Protein AF-A0A8S1K6M4-F1 (afdb_monomer_lite)

Organism: NCBI:txid65129

Sequence (170 aa):
MYQQQNQTQKLLKYLPDINDVVEGIQDFHLAIFLIQGTYFEISKRLTQIQFIFNRIPPNHNIKYKRIGQAYLLLLFLQFTKYLYNFIQKINNENIKDQVNKERNITTNESNDKFTQCLICYDNSTNVTCTPCGHLFCWDCIMQQINLKQQCPICRSDCQAQQLIQLYNYN

InterPro domains:
  IPR001841 Zinc finger, RING-type [PS50089] (117-155)
  IPR001841 Zinc finger, RING-type [SM00184] (117-154)
  IPR006845 Pex, N-terminal [PF04757] (8-88)
  IPR017907 Zinc finger, RING-type, conserved site [PS00518] (132-141)
  IPR025654 Peroxisome biogenesis factor 2/10 [PTHR23350] (6-170)

Radius of gyration: 36.75 Å; chains: 1; bounding box: 71×30×101 Å

Secondary structure (DSSP, 8-state):
-HHHHHHHHHHHTTSPPHHHHHHHHHHHHHHHHHHH---S-HHHHHH------SS--S-----THHHHHHHHHHHHHHHHHHHHHHHHHHHHHHHHHHHHHHHHHHHHHHHHHTTB-TTTSSB-SSEEE-TTS-EEEHHHHHHHHHH-SB-TTT--B--GGG-EEPSS--

Foldseek 3Di:
DVVVVVVVVVVVVLDDDPVVVVVLVVLVVVLVCQQPVPDDDPVCVVPVDDDPDPDDPPDPPPPSNVVSVVSVVVSVVVVVVVVVVSVVVVVVVVVVVVVVVVVVVCVVVPVQVVQQAPQVRHGADQWKAWPVGDIHHLVRVVVVCVVPQADPPPRHGTHNVRIDGDDPPD

pLDDT: mean 74.93, std 15.6, range [41.28, 95.19]

Structure (mmCIF, N/CA/C/O backbone):
data_AF-A0A8S1K6M4-F1
#
_entry.id   AF-A0A8S1K6M4-F1
#
loop_
_atom_site.group_PDB
_atom_site.id
_atom_site.type_symbol
_atom_site.label_atom_id
_atom_site.label_alt_id
_atom_site.label_comp_id
_atom_site.label_asym_id
_atom_site.label_entity_id
_atom_site.label_seq_id
_atom_site.pdbx_PDB_ins_code
_atom_site.Cartn_x
_atom_site.Cartn_y
_atom_site.Cartn_z
_atom_site.occupancy
_atom_site.B_iso_or_equiv
_atom_site.auth_seq_id
_atom_site.auth_comp_id
_atom_site.auth_asym_id
_atom_site.auth_atom_id
_atom_site.pdbx_PDB_model_num
ATOM 1 N N . MET A 1 1 ? -21.077 -19.751 -17.640 1.00 44.88 1 MET A N 1
ATOM 2 C CA . MET A 1 1 ? -20.775 -18.839 -18.771 1.00 44.88 1 MET A CA 1
ATOM 3 C C . MET A 1 1 ? -20.390 -17.420 -18.322 1.00 44.88 1 MET A C 1
ATOM 5 O O . MET A 1 1 ? -19.458 -16.880 -18.895 1.00 44.88 1 MET A O 1
ATOM 9 N N . TYR A 1 2 ? -20.980 -16.851 -17.257 1.00 41.28 2 TYR A N 1
ATOM 10 C CA . TYR A 1 2 ? -20.621 -15.513 -16.731 1.00 41.28 2 TYR A CA 1
ATOM 11 C C . TYR A 1 2 ? -19.198 -15.372 -16.141 1.00 41.28 2 TYR A C 1
ATOM 13 O O . TYR A 1 2 ? -18.567 -14.332 -16.292 1.00 41.28 2 TYR A O 1
ATOM 21 N N . GLN A 1 3 ? -18.649 -16.407 -15.493 1.00 43.50 3 GLN A N 1
ATOM 22 C CA . GLN A 1 3 ? -17.320 -16.310 -14.857 1.00 43.50 3 GLN A CA 1
ATOM 23 C C . GLN A 1 3 ? -16.151 -16.249 -15.858 1.00 43.50 3 GLN A C 1
ATOM 25 O O . GLN A 1 3 ? -15.103 -15.690 -15.545 1.00 43.50 3 GLN A O 1
ATOM 30 N N . GLN A 1 4 ? -16.341 -16.763 -17.077 1.00 47.34 4 GLN A N 1
ATOM 31 C CA . GLN A 1 4 ? -15.297 -16.815 -18.106 1.00 47.34 4 GLN A CA 1
ATOM 32 C C . GLN A 1 4 ? -15.128 -15.462 -18.826 1.00 47.34 4 GLN A C 1
ATOM 34 O O . GLN A 1 4 ? -14.016 -15.104 -19.203 1.00 47.34 4 GLN A O 1
ATOM 39 N N . GLN A 1 5 ? -16.198 -14.658 -18.920 1.00 46.19 5 GLN A N 1
ATOM 40 C CA . GLN A 1 5 ? -16.171 -13.311 -19.513 1.00 46.19 5 GLN A CA 1
ATOM 41 C C . GLN A 1 5 ? -15.415 -12.281 -18.647 1.00 46.19 5 GLN A C 1
ATOM 43 O O . GLN A 1 5 ? -14.767 -11.380 -19.179 1.00 46.19 5 GLN A O 1
ATOM 48 N N . ASN A 1 6 ? -15.417 -12.439 -17.317 1.00 50.22 6 ASN A N 1
ATOM 49 C CA . ASN A 1 6 ? -14.681 -11.549 -16.406 1.00 50.22 6 ASN A CA 1
ATOM 50 C C . ASN A 1 6 ? -13.156 -11.767 -16.448 1.00 50.22 6 ASN A C 1
ATOM 52 O O . ASN A 1 6 ? -12.388 -10.823 -16.257 1.00 50.22 6 ASN A O 1
ATOM 56 N N . GLN A 1 7 ? -12.695 -12.993 -16.719 1.00 50.00 7 GLN A N 1
ATOM 57 C CA . GLN A 1 7 ? -11.262 -13.288 -16.853 1.00 50.00 7 GLN A CA 1
ATOM 58 C C . GLN A 1 7 ? -10.682 -12.719 -18.153 1.00 50.00 7 GLN A C 1
ATOM 60 O O . GLN A 1 7 ? -9.599 -12.135 -18.133 1.00 50.00 7 GLN A O 1
ATOM 65 N N . THR A 1 8 ? -11.417 -12.807 -19.267 1.00 50.88 8 THR A N 1
ATOM 66 C CA . THR A 1 8 ? -10.984 -12.233 -20.552 1.00 50.88 8 THR A CA 1
ATOM 67 C C . THR A 1 8 ? -10.887 -10.708 -20.494 1.00 50.88 8 THR A C 1
ATOM 69 O O . THR A 1 8 ? -9.939 -10.138 -21.023 1.00 50.88 8 THR A O 1
ATOM 72 N N . GLN A 1 9 ? -11.798 -10.037 -19.781 1.00 56.41 9 GLN A N 1
ATOM 73 C CA . GLN A 1 9 ? -11.744 -8.581 -19.591 1.00 56.41 9 GLN A CA 1
ATOM 74 C C . GLN A 1 9 ? -10.566 -8.130 -18.715 1.00 56.41 9 GLN A C 1
ATOM 76 O O . GLN A 1 9 ? -9.963 -7.094 -18.993 1.00 56.41 9 GLN A O 1
ATOM 81 N N . LYS A 1 10 ? -10.186 -8.916 -17.696 1.00 54.44 10 LYS A N 1
ATOM 82 C CA . LYS A 1 10 ? -8.985 -8.637 -16.893 1.00 54.44 10 LYS A CA 1
ATOM 83 C C . LYS A 1 10 ? -7.717 -8.684 -17.743 1.00 54.44 10 LYS A C 1
ATOM 85 O O . LYS A 1 10 ? -6.905 -7.774 -17.639 1.00 54.44 10 LYS A O 1
ATOM 90 N N . LEU A 1 11 ? -7.570 -9.694 -18.603 1.00 55.44 11 LEU A N 1
ATOM 91 C CA . LEU A 1 11 ? -6.386 -9.867 -19.455 1.00 55.44 11 LEU A CA 1
ATOM 92 C C . LEU A 1 11 ? -6.257 -8.773 -20.526 1.00 55.44 11 LEU A C 1
ATOM 94 O O . LEU A 1 11 ? -5.152 -8.301 -20.783 1.00 55.44 11 LEU A O 1
ATOM 98 N N . LEU A 1 12 ? -7.378 -8.299 -21.082 1.00 57.31 12 LEU A N 1
ATOM 99 C CA . LEU A 1 12 ? -7.395 -7.198 -22.055 1.00 57.31 12 LEU A CA 1
ATOM 100 C C . LEU A 1 12 ? -6.883 -5.866 -21.474 1.00 57.31 12 LEU A C 1
ATOM 102 O O . LEU A 1 12 ? -6.374 -5.036 -22.217 1.00 57.31 12 LEU A O 1
ATOM 106 N N . LYS A 1 13 ? -6.953 -5.669 -20.149 1.00 61.38 13 LYS A N 1
ATOM 107 C CA . LYS A 1 13 ? -6.455 -4.460 -19.465 1.00 61.38 13 LYS A CA 1
ATOM 108 C C . LYS A 1 13 ? -4.921 -4.411 -19.340 1.00 61.38 13 LYS A C 1
ATOM 110 O O . LYS A 1 13 ? -4.351 -3.351 -19.062 1.00 61.38 13 LYS A O 1
ATOM 115 N N . TYR A 1 14 ? -4.258 -5.556 -19.515 1.00 61.81 14 TYR A N 1
ATOM 116 C CA . TYR A 1 14 ? -2.798 -5.683 -19.457 1.00 61.81 14 TYR A CA 1
ATOM 117 C C . TYR A 1 14 ? -2.131 -5.661 -20.823 1.00 61.81 14 TYR A C 1
ATOM 119 O O . TYR A 1 14 ? -0.903 -5.575 -20.876 1.00 61.81 14 TYR A O 1
ATOM 127 N N . LEU A 1 15 ? -2.905 -5.734 -21.907 1.00 62.59 15 LEU A N 1
ATOM 128 C CA . LEU A 1 15 ? -2.327 -5.625 -23.232 1.00 62.59 15 LEU A CA 1
ATOM 129 C C . LEU A 1 15 ? -1.788 -4.199 -23.413 1.00 62.59 15 LEU A C 1
ATOM 131 O O . LEU A 1 15 ? -2.507 -3.239 -23.115 1.00 62.59 15 LEU A O 1
ATOM 135 N N . PRO A 1 16 ? -0.520 -4.047 -23.831 1.00 66.25 16 PRO A N 1
ATOM 136 C CA . PRO A 1 16 ? -0.032 -2.756 -24.289 1.00 66.25 16 PRO A CA 1
ATOM 137 C C . PRO A 1 16 ? -0.907 -2.283 -25.451 1.00 66.25 16 PRO A C 1
ATOM 139 O O . PRO A 1 16 ? -1.425 -3.110 -26.209 1.00 66.25 16 PRO A O 1
ATOM 142 N N . ASP A 1 17 ? -1.101 -0.969 -25.561 1.00 75.56 17 ASP A N 1
ATOM 143 C CA . ASP A 1 17 ? -1.869 -0.420 -26.670 1.00 75.56 17 ASP A CA 1
ATOM 144 C C . ASP A 1 17 ? -1.178 -0.823 -27.980 1.00 75.56 17 ASP A C 1
ATOM 146 O O . ASP A 1 17 ? 0.048 -0.782 -28.109 1.00 75.56 17 ASP A O 1
ATOM 150 N N . ILE A 1 18 ? -1.965 -1.279 -28.948 1.00 73.94 18 ILE A N 1
ATOM 151 C CA . ILE A 1 18 ? -1.471 -1.766 -30.240 1.00 73.94 18 ILE A CA 1
ATOM 152 C C . ILE A 1 18 ? -0.654 -0.693 -30.967 1.00 73.94 18 ILE A C 1
ATOM 154 O O . ILE A 1 18 ? 0.283 -1.027 -31.690 1.00 73.94 18 ILE A O 1
ATOM 158 N N . ASN A 1 19 ? -0.960 0.583 -30.725 1.00 75.19 19 ASN A N 1
ATOM 159 C CA . ASN A 1 19 ? -0.222 1.713 -31.278 1.00 75.19 19 ASN A CA 1
ATOM 160 C C . ASN A 1 19 ? 1.212 1.795 -30.725 1.00 75.19 19 ASN A C 1
ATOM 162 O O . ASN A 1 19 ? 2.147 1.927 -31.513 1.00 75.19 19 ASN A O 1
ATOM 166 N N . ASP A 1 20 ? 1.399 1.599 -29.415 1.00 73.00 20 ASP A N 1
ATOM 167 C CA . ASP A 1 20 ? 2.719 1.627 -28.764 1.00 73.00 20 ASP A CA 1
ATOM 168 C C . ASP A 1 20 ? 3.627 0.501 -29.290 1.00 73.00 20 ASP A C 1
ATOM 170 O O . ASP A 1 20 ? 4.838 0.660 -29.462 1.00 73.00 20 ASP A O 1
ATOM 174 N N . VAL A 1 21 ? 3.035 -0.665 -29.573 1.00 78.19 21 VAL A N 1
ATOM 175 C CA . VAL A 1 21 ? 3.757 -1.823 -30.120 1.00 78.19 21 VAL A CA 1
ATOM 176 C C . VAL A 1 21 ? 4.178 -1.574 -31.569 1.00 78.19 21 VAL A C 1
ATOM 178 O O . VAL A 1 21 ? 5.300 -1.912 -31.948 1.00 78.19 21 VAL A O 1
ATOM 181 N N . VAL A 1 22 ? 3.299 -0.982 -32.383 1.00 81.00 22 VAL A N 1
ATOM 182 C CA . VAL A 1 22 ? 3.599 -0.655 -33.784 1.00 81.00 22 VAL A CA 1
ATOM 183 C C . VAL A 1 22 ? 4.700 0.403 -33.876 1.00 81.00 22 VAL A C 1
ATOM 185 O O . VAL A 1 22 ? 5.617 0.236 -34.681 1.00 81.00 22 VAL A O 1
ATOM 188 N N . GLU A 1 23 ? 4.659 1.435 -33.032 1.00 79.00 23 GLU A N 1
ATOM 189 C CA . GLU A 1 23 ? 5.689 2.480 -32.971 1.00 79.00 23 GLU A CA 1
ATOM 190 C C . GLU A 1 23 ? 7.055 1.894 -32.570 1.00 79.00 23 GLU A C 1
ATOM 192 O O . GLU A 1 23 ? 8.049 2.083 -33.274 1.00 79.00 23 GLU A O 1
ATOM 197 N N . GLY A 1 24 ? 7.094 1.037 -31.540 1.00 77.56 24 GLY A N 1
ATOM 198 C CA . GLY A 1 24 ? 8.327 0.359 -31.125 1.00 77.56 24 GLY A CA 1
ATOM 199 C C . GLY A 1 24 ? 8.933 -0.558 -32.199 1.00 77.56 24 GLY A C 1
ATOM 200 O O . GLY A 1 24 ? 10.157 -0.650 -32.327 1.00 77.56 24 GLY A O 1
ATOM 201 N N . ILE A 1 25 ? 8.100 -1.223 -33.010 1.00 81.00 25 ILE A N 1
ATOM 202 C CA . ILE A 1 25 ? 8.565 -2.051 -34.136 1.00 81.00 25 ILE A CA 1
ATOM 203 C C . ILE A 1 25 ? 9.162 -1.182 -35.250 1.00 81.00 25 ILE A C 1
ATOM 205 O O . ILE A 1 25 ? 10.187 -1.556 -35.830 1.00 81.00 25 ILE A O 1
ATOM 209 N N . GLN A 1 26 ? 8.549 -0.034 -35.553 1.00 79.94 26 GLN A N 1
ATOM 210 C CA . GLN A 1 26 ? 9.047 0.900 -36.568 1.00 79.94 26 GLN A CA 1
ATOM 211 C C . GLN A 1 26 ? 10.411 1.478 -36.178 1.00 79.94 26 GLN A C 1
ATOM 213 O O . GLN A 1 26 ? 11.340 1.450 -36.989 1.00 79.94 26 GLN A O 1
ATOM 218 N N . ASP A 1 27 ? 10.567 1.899 -34.925 1.00 77.06 27 ASP A N 1
ATOM 219 C CA . ASP A 1 27 ? 11.828 2.427 -34.401 1.00 77.06 27 ASP A CA 1
ATOM 220 C C . ASP A 1 27 ? 12.940 1.375 -34.382 1.00 77.06 27 ASP A C 1
ATOM 222 O O . ASP A 1 27 ? 14.087 1.645 -34.753 1.00 77.06 27 ASP A O 1
ATOM 226 N N . PHE A 1 28 ? 12.606 0.135 -34.019 1.00 77.62 28 PHE A N 1
ATOM 227 C CA . PHE A 1 28 ? 13.556 -0.973 -34.051 1.00 77.62 28 PHE A CA 1
ATOM 228 C C . PHE A 1 28 ? 13.989 -1.319 -35.482 1.00 77.62 28 PHE A C 1
ATOM 230 O O . PHE A 1 28 ? 15.178 -1.527 -35.742 1.00 77.62 28 PHE A O 1
ATOM 237 N N . HIS A 1 29 ? 13.049 -1.332 -36.432 1.00 78.94 29 HIS A N 1
ATOM 238 C CA . HIS A 1 29 ? 13.349 -1.523 -37.850 1.00 78.94 29 HIS A CA 1
ATOM 239 C C . HIS A 1 29 ? 14.269 -0.417 -38.385 1.00 78.94 29 HIS A C 1
ATOM 241 O O . HIS A 1 29 ? 15.240 -0.705 -39.089 1.00 78.94 29 HIS A O 1
ATOM 247 N N . LEU A 1 30 ? 14.011 0.836 -38.003 1.00 70.00 30 LEU A N 1
ATOM 248 C CA . LEU A 1 30 ? 14.825 1.991 -38.371 1.00 70.00 30 LEU A CA 1
ATOM 249 C C . LEU A 1 30 ? 16.227 1.921 -37.744 1.00 70.00 30 LEU A C 1
ATOM 251 O O . LEU A 1 30 ? 17.219 2.164 -38.432 1.00 70.00 30 LEU A O 1
ATOM 255 N N . ALA A 1 31 ? 16.344 1.495 -36.485 1.00 69.75 31 ALA A N 1
ATOM 256 C CA . ALA A 1 31 ? 17.630 1.277 -35.826 1.00 69.75 31 ALA A CA 1
ATOM 257 C C . ALA A 1 31 ? 18.454 0.171 -36.503 1.00 69.75 31 ALA A C 1
ATOM 259 O O . ALA A 1 31 ? 19.637 0.369 -36.786 1.00 69.75 31 ALA A O 1
ATOM 260 N N . ILE A 1 32 ? 17.834 -0.974 -36.817 1.00 71.19 32 ILE A N 1
ATOM 261 C CA . ILE A 1 32 ? 18.477 -2.067 -37.566 1.00 71.19 32 ILE A CA 1
ATOM 262 C C . ILE A 1 32 ? 18.933 -1.575 -38.939 1.00 71.19 32 ILE A C 1
ATOM 264 O O . ILE A 1 32 ? 20.071 -1.831 -39.339 1.00 71.19 32 ILE A O 1
ATOM 268 N N . PHE A 1 33 ? 18.079 -0.823 -39.634 1.00 68.50 33 PHE A N 1
ATOM 269 C CA . PHE A 1 33 ? 18.403 -0.228 -40.923 1.00 68.50 33 PHE A CA 1
ATOM 270 C C . PHE A 1 33 ? 19.601 0.731 -40.833 1.00 68.50 33 PHE A C 1
ATOM 272 O O . PHE A 1 33 ? 20.465 0.694 -41.703 1.00 68.50 33 PHE A O 1
ATOM 279 N N . LEU A 1 34 ? 19.728 1.520 -39.763 1.00 65.50 34 LEU A N 1
ATOM 280 C CA . LEU A 1 34 ? 20.873 2.415 -39.543 1.00 65.50 34 LEU A CA 1
ATOM 281 C C . LEU A 1 34 ? 22.180 1.679 -39.194 1.00 65.50 34 LEU A C 1
ATOM 283 O O . LEU A 1 34 ? 23.265 2.205 -39.443 1.00 65.50 34 LEU A O 1
ATOM 287 N N . ILE A 1 35 ? 22.108 0.473 -38.626 1.00 64.12 35 ILE A N 1
ATOM 288 C CA . ILE A 1 35 ? 23.291 -0.335 -38.273 1.00 64.12 35 ILE A CA 1
ATOM 289 C C . ILE A 1 35 ? 23.772 -1.173 -39.460 1.00 64.12 35 ILE A C 1
ATOM 291 O O . ILE A 1 35 ? 24.979 -1.311 -39.663 1.00 64.12 35 ILE A O 1
ATOM 295 N N . GLN A 1 36 ? 22.839 -1.751 -40.224 1.00 65.50 36 GLN A N 1
ATOM 296 C CA . GLN A 1 36 ? 23.128 -2.613 -41.376 1.00 65.50 36 GLN A CA 1
ATOM 297 C C . GLN A 1 36 ? 23.229 -1.832 -42.698 1.00 65.50 36 GLN A C 1
ATOM 299 O O . GLN A 1 36 ? 23.806 -2.327 -43.668 1.00 65.50 36 GLN A O 1
ATOM 304 N N . GLY A 1 37 ? 22.701 -0.606 -42.748 1.00 58.41 37 GLY A N 1
ATOM 305 C CA . GLY A 1 37 ? 22.679 0.262 -43.920 1.00 58.41 37 GLY A CA 1
ATOM 306 C C . GLY A 1 37 ? 24.050 0.839 -44.252 1.00 58.41 37 GLY A C 1
ATOM 307 O O . GLY A 1 37 ? 24.408 1.936 -43.841 1.00 58.41 37 GLY A O 1
ATOM 308 N N . THR A 1 38 ? 24.812 0.127 -45.073 1.00 53.00 38 THR A N 1
ATOM 309 C CA . THR A 1 38 ? 26.063 0.596 -45.697 1.00 53.00 38 THR A CA 1
ATOM 310 C C . THR A 1 38 ? 25.832 1.512 -46.911 1.00 53.00 38 THR A C 1
ATOM 312 O O . THR A 1 38 ? 26.753 1.754 -47.688 1.00 53.00 38 THR A O 1
ATOM 315 N N . TYR A 1 39 ? 24.623 2.059 -47.085 1.00 54.50 39 TYR A N 1
ATOM 316 C CA . TYR A 1 39 ? 24.243 2.853 -48.256 1.00 54.50 39 TYR A CA 1
ATOM 317 C C . TYR A 1 39 ? 23.732 4.225 -47.836 1.00 54.50 39 TYR A C 1
ATOM 319 O O . TYR A 1 39 ? 22.663 4.372 -47.256 1.00 54.50 39 TYR A O 1
ATOM 327 N N . PHE A 1 40 ? 24.542 5.229 -48.152 1.00 53.19 40 PHE A N 1
ATOM 328 C CA . PHE A 1 40 ? 24.443 6.592 -47.641 1.00 53.19 40 PHE A CA 1
ATOM 329 C C . PHE A 1 40 ? 23.278 7.434 -48.195 1.00 53.19 40 PHE A C 1
ATOM 331 O O . PHE A 1 40 ? 23.043 8.538 -47.725 1.00 53.19 40 PHE A O 1
ATOM 338 N N . GLU A 1 41 ? 22.556 6.945 -49.202 1.00 58.81 41 GLU A N 1
ATOM 339 C CA . GLU A 1 41 ? 21.568 7.717 -49.961 1.00 58.81 41 GLU A CA 1
ATOM 340 C C . GLU A 1 41 ? 20.370 6.817 -50.307 1.00 58.81 41 GLU A C 1
ATOM 342 O O . GLU A 1 41 ? 20.531 5.803 -50.992 1.00 58.81 41 GLU A O 1
ATOM 347 N N . ILE A 1 42 ? 19.160 7.188 -49.869 1.00 53.34 42 ILE A N 1
ATOM 348 C CA . ILE A 1 42 ? 17.898 6.474 -50.171 1.00 53.34 42 ILE A CA 1
ATOM 349 C C . ILE A 1 42 ? 17.678 6.334 -51.689 1.00 53.34 42 ILE A C 1
ATOM 351 O O . ILE A 1 42 ? 17.203 5.300 -52.164 1.00 53.34 42 ILE A O 1
ATOM 355 N N . SER A 1 43 ? 18.125 7.332 -52.456 1.00 55.31 43 SER A N 1
ATOM 356 C CA . SER A 1 43 ? 18.120 7.351 -53.923 1.00 55.31 43 SER A CA 1
ATOM 357 C C . SER A 1 43 ? 18.927 6.197 -54.547 1.00 55.31 43 SER A C 1
ATOM 359 O O . SER A 1 43 ? 18.501 5.621 -55.549 1.00 55.31 43 SER A O 1
ATOM 361 N N . LYS A 1 44 ? 20.046 5.779 -53.934 1.00 59.81 44 LYS A N 1
ATOM 362 C CA . LYS A 1 44 ? 20.915 4.687 -54.428 1.00 59.81 44 LYS A CA 1
ATOM 363 C C . LYS A 1 44 ? 20.328 3.293 -54.185 1.00 59.81 44 LYS A C 1
ATOM 365 O O . LYS A 1 44 ? 20.639 2.361 -54.919 1.00 59.81 44 LYS A O 1
ATOM 370 N N . ARG A 1 45 ? 19.453 3.149 -53.181 1.00 58.75 45 ARG A N 1
ATOM 371 C CA . ARG A 1 45 ? 18.750 1.890 -52.879 1.00 58.75 45 ARG A CA 1
ATOM 372 C C . ARG A 1 45 ? 17.553 1.663 -53.800 1.00 58.75 45 ARG A C 1
ATOM 374 O O . ARG A 1 45 ? 17.325 0.531 -54.209 1.00 58.75 45 ARG A O 1
ATOM 381 N N . LEU A 1 46 ? 16.816 2.725 -54.134 1.00 65.75 46 LEU A N 1
ATOM 382 C CA . LEU A 1 46 ? 15.665 2.642 -55.040 1.00 65.75 46 LEU A CA 1
ATOM 383 C C . LEU A 1 46 ? 16.073 2.367 -56.488 1.00 65.75 46 LEU A C 1
ATOM 385 O O . LEU A 1 46 ? 15.326 1.732 -57.222 1.0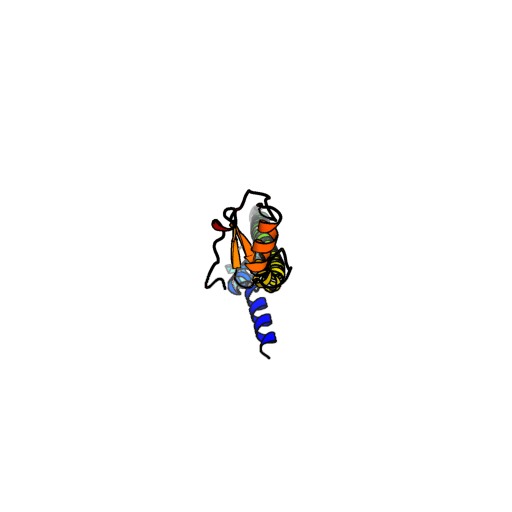0 65.75 46 LEU A O 1
ATOM 389 N N . THR A 1 47 ? 17.252 2.835 -56.897 1.00 75.62 47 THR A N 1
ATOM 390 C CA . THR A 1 47 ? 17.651 2.787 -58.306 1.00 75.62 47 THR A CA 1
ATOM 391 C C . THR A 1 47 ? 18.477 1.559 -58.686 1.00 75.62 47 THR A C 1
ATOM 393 O O . THR A 1 47 ? 18.524 1.247 -59.865 1.00 75.62 47 THR A O 1
ATOM 396 N N . GLN A 1 48 ? 19.124 0.845 -57.748 1.00 61.41 48 GLN A N 1
ATOM 397 C CA . GLN A 1 48 ? 20.054 -0.276 -58.032 1.00 61.41 48 GLN A CA 1
ATOM 398 C C . GLN A 1 48 ? 21.145 0.025 -59.089 1.00 61.41 48 GLN A C 1
ATOM 400 O O . GLN A 1 48 ? 21.849 -0.877 -59.542 1.00 61.41 48 GLN A O 1
ATOM 405 N N . ILE A 1 49 ? 21.342 1.291 -59.463 1.00 67.75 49 ILE A N 1
ATOM 406 C CA . ILE A 1 49 ? 22.334 1.686 -60.459 1.00 67.75 49 ILE A CA 1
ATOM 407 C C . ILE A 1 49 ? 23.705 1.679 -59.785 1.00 67.75 49 ILE A C 1
ATOM 409 O O . ILE A 1 49 ? 23.980 2.451 -58.862 1.00 67.75 49 ILE A O 1
ATOM 413 N N . GLN A 1 50 ? 24.583 0.798 -60.259 1.00 54.72 50 GLN A N 1
ATOM 414 C CA . GLN A 1 50 ? 25.984 0.779 -59.862 1.00 54.72 50 GLN A CA 1
ATOM 415 C C . GLN A 1 50 ? 26.727 1.895 -60.602 1.00 54.72 50 GLN A C 1
ATOM 417 O O . GLN A 1 50 ? 26.987 1.801 -61.799 1.00 54.72 50 GLN A O 1
ATOM 422 N N . PHE A 1 51 ? 27.084 2.967 -59.896 1.00 53.38 51 PHE A N 1
ATOM 423 C CA . PHE A 1 51 ? 27.987 3.977 -60.443 1.00 53.38 51 PHE A CA 1
ATOM 424 C C . PHE A 1 51 ? 29.428 3.457 -60.388 1.00 53.38 51 PHE A C 1
ATOM 426 O O . PHE A 1 51 ? 29.996 3.288 -59.308 1.00 53.38 51 PHE A O 1
ATOM 433 N N . ILE A 1 52 ? 30.030 3.220 -61.556 1.00 62.22 52 ILE A N 1
ATOM 434 C CA . ILE A 1 52 ? 31.464 2.942 -61.692 1.00 62.22 52 ILE A CA 1
ATOM 435 C C . ILE A 1 52 ? 32.206 4.271 -61.508 1.00 62.22 52 ILE A C 1
ATOM 437 O O . ILE A 1 52 ? 32.302 5.089 -62.422 1.00 62.22 52 ILE A O 1
ATOM 441 N N . PHE A 1 53 ? 32.699 4.521 -60.296 1.00 55.91 53 PHE A N 1
ATOM 442 C CA . PHE A 1 53 ? 33.554 5.671 -60.012 1.00 55.91 53 PHE A CA 1
ATOM 443 C C . PHE A 1 53 ? 34.997 5.362 -60.429 1.00 55.91 53 PHE A C 1
ATOM 445 O O . PHE A 1 53 ? 35.632 4.478 -59.864 1.00 55.91 53 PHE A O 1
ATOM 452 N N . ASN A 1 54 ? 35.552 6.137 -61.366 1.00 60.41 54 ASN A N 1
ATOM 453 C CA . ASN A 1 54 ? 36.959 6.026 -61.784 1.00 60.41 54 ASN A CA 1
ATOM 454 C C . ASN A 1 54 ? 37.946 6.719 -60.810 1.00 60.41 54 ASN A C 1
ATOM 456 O O . ASN A 1 54 ? 39.131 6.857 -61.103 1.00 60.41 54 ASN A O 1
ATOM 460 N N . ARG A 1 55 ? 37.468 7.223 -59.660 1.00 51.31 55 ARG A N 1
ATOM 461 C CA . ARG A 1 55 ? 38.291 7.839 -58.605 1.00 51.31 55 ARG A CA 1
ATOM 462 C C . ARG A 1 55 ? 37.745 7.461 -57.231 1.00 51.31 55 ARG A C 1
ATOM 464 O O . ARG A 1 55 ? 36.562 7.656 -56.961 1.00 51.31 55 ARG A O 1
ATOM 471 N N . ILE A 1 56 ? 38.620 6.945 -56.371 1.00 61.28 56 ILE A N 1
ATOM 472 C CA . ILE A 1 56 ? 38.326 6.645 -54.965 1.00 61.28 56 ILE A CA 1
ATOM 473 C C . ILE A 1 56 ? 38.071 7.988 -54.258 1.00 61.28 56 ILE A C 1
ATOM 475 O O . ILE A 1 56 ? 38.959 8.844 -54.283 1.00 61.28 56 ILE A O 1
ATOM 479 N N . PRO A 1 57 ? 36.884 8.231 -53.672 1.00 58.06 57 PRO A N 1
ATOM 480 C C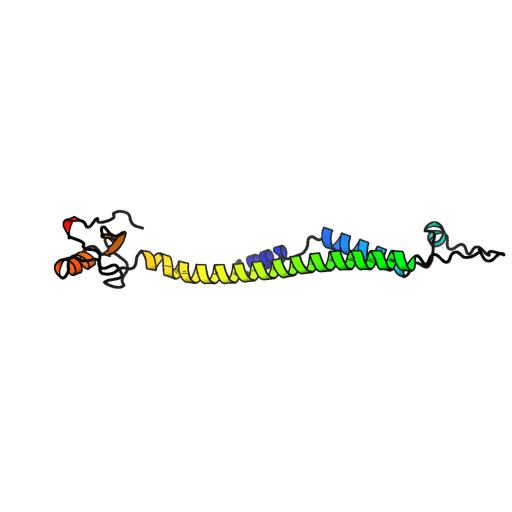A . PRO A 1 57 ? 36.619 9.489 -52.987 1.00 58.06 57 PRO A CA 1
ATOM 481 C C . PRO A 1 57 ? 37.576 9.641 -51.792 1.00 58.06 57 PRO A C 1
ATOM 483 O O . PRO A 1 57 ? 37.778 8.677 -51.046 1.00 58.06 57 PRO A O 1
ATOM 486 N N . PRO A 1 58 ? 38.179 10.826 -51.585 1.00 52.25 58 PRO A N 1
ATOM 487 C CA . PRO A 1 58 ? 39.090 11.037 -50.478 1.00 52.25 58 PRO A CA 1
ATOM 488 C C . PRO A 1 58 ? 38.302 11.005 -49.166 1.00 52.25 58 PRO A C 1
ATOM 490 O O . PRO A 1 58 ? 37.544 11.910 -48.840 1.00 52.25 58 PRO A O 1
ATOM 493 N N . ASN A 1 59 ? 38.514 9.927 -48.415 1.00 55.19 59 ASN A N 1
ATOM 494 C CA . ASN A 1 59 ? 38.391 9.870 -46.965 1.00 55.19 59 ASN A CA 1
ATOM 495 C C . ASN A 1 59 ? 37.040 10.320 -46.365 1.00 55.19 59 ASN A C 1
ATOM 497 O O . ASN A 1 59 ? 36.977 11.207 -45.516 1.00 55.19 59 ASN A O 1
ATOM 501 N N . HIS A 1 60 ? 35.951 9.637 -46.725 1.00 56.69 60 HIS A N 1
ATOM 502 C CA . HIS A 1 60 ? 34.704 9.663 -45.948 1.00 56.69 60 HIS A CA 1
ATOM 503 C C . HIS A 1 60 ? 34.805 8.643 -44.798 1.00 56.69 60 HIS A C 1
ATOM 505 O O . HIS A 1 60 ? 34.265 7.545 -44.843 1.00 56.69 60 HIS A O 1
ATOM 511 N N . ASN A 1 61 ? 35.604 8.971 -43.779 1.00 50.75 61 ASN A N 1
ATOM 512 C CA . ASN A 1 61 ? 35.842 8.115 -42.606 1.00 50.75 61 ASN A CA 1
ATOM 513 C C . ASN A 1 61 ? 35.001 8.509 -41.383 1.00 50.75 61 ASN A C 1
ATOM 515 O O . ASN A 1 61 ? 35.262 8.054 -40.264 1.00 50.75 61 ASN A O 1
ATOM 519 N N . ILE A 1 62 ? 33.967 9.332 -41.564 1.00 56.78 62 ILE A N 1
ATOM 520 C CA . ILE A 1 62 ? 32.981 9.544 -40.507 1.00 56.78 62 ILE A CA 1
ATOM 521 C C . ILE A 1 62 ? 32.119 8.286 -40.484 1.00 56.78 62 ILE A C 1
ATOM 523 O O . ILE A 1 62 ? 31.213 8.103 -41.280 1.00 56.78 62 ILE A O 1
ATOM 527 N N . LYS A 1 63 ? 32.465 7.342 -39.611 1.00 59.09 63 LYS A N 1
ATOM 528 C CA . LYS A 1 63 ? 31.740 6.080 -39.450 1.00 59.09 63 LYS A CA 1
ATOM 529 C C . LYS A 1 63 ? 30.397 6.366 -38.772 1.00 59.09 63 LYS A C 1
ATOM 531 O O . LYS A 1 63 ? 30.307 6.344 -37.546 1.00 59.09 63 LYS A O 1
ATOM 536 N N . TYR A 1 64 ? 29.344 6.573 -39.561 1.00 61.41 64 TYR A N 1
ATOM 537 C CA . TYR A 1 64 ? 27.951 6.740 -39.102 1.00 61.41 64 TYR A CA 1
ATOM 538 C C . TYR A 1 64 ? 27.432 5.554 -38.268 1.00 61.41 64 TYR A C 1
ATOM 540 O O . TYR A 1 64 ? 26.445 5.685 -37.552 1.00 61.41 64 TYR A O 1
ATOM 548 N N . LYS A 1 65 ? 28.189 4.445 -38.226 1.00 63.88 65 LYS A N 1
ATOM 549 C CA . LYS A 1 65 ? 28.109 3.392 -37.202 1.00 63.88 65 LYS A CA 1
ATOM 550 C C . LYS A 1 65 ? 27.989 3.948 -35.774 1.00 63.88 65 LYS A C 1
ATOM 552 O O . LYS A 1 65 ? 27.249 3.384 -34.980 1.00 63.88 65 LYS A O 1
ATOM 557 N N . ARG A 1 66 ? 28.675 5.052 -35.442 1.00 71.25 66 ARG A N 1
ATOM 558 C CA . ARG A 1 66 ? 28.578 5.684 -34.111 1.00 71.25 66 ARG A CA 1
ATOM 559 C C . ARG A 1 66 ? 27.228 6.365 -33.863 1.00 71.25 66 ARG A C 1
ATOM 5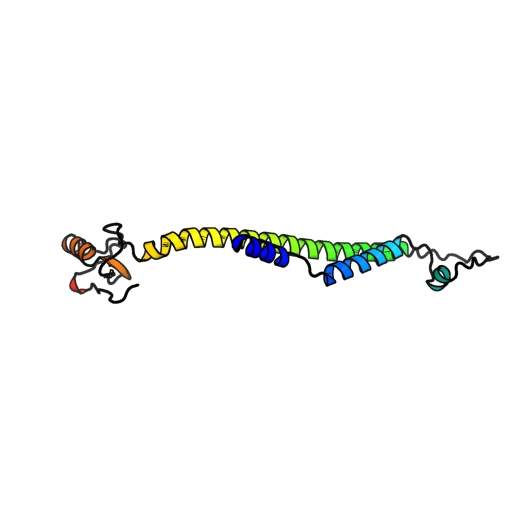61 O O . ARG A 1 66 ? 26.756 6.359 -32.734 1.00 71.25 66 ARG A O 1
ATOM 568 N N . ILE A 1 67 ? 26.593 6.898 -34.908 1.00 73.38 67 ILE A N 1
ATOM 569 C CA . ILE A 1 67 ? 25.258 7.511 -34.829 1.00 73.38 67 ILE A CA 1
ATOM 570 C C . ILE A 1 67 ? 24.195 6.420 -34.646 1.00 73.38 67 ILE A C 1
ATOM 572 O O . ILE A 1 67 ? 23.356 6.534 -33.759 1.00 73.38 67 ILE A O 1
ATOM 576 N N . GLY A 1 68 ? 24.296 5.309 -35.388 1.00 74.44 68 GLY A N 1
ATOM 577 C CA . GLY A 1 68 ? 23.433 4.139 -35.176 1.00 74.44 68 GLY A CA 1
ATOM 578 C C . GLY A 1 68 ? 23.595 3.519 -33.780 1.00 74.44 68 GLY A C 1
ATOM 579 O O . GLY A 1 68 ? 22.611 3.154 -33.144 1.00 74.44 68 GLY A O 1
ATOM 580 N N . GLN A 1 69 ? 24.825 3.469 -33.254 1.00 76.94 69 GLN A N 1
ATOM 581 C CA . GLN A 1 69 ? 25.091 3.026 -31.878 1.00 76.94 69 GLN A CA 1
ATOM 582 C C . GLN A 1 69 ? 24.478 3.959 -30.824 1.00 76.94 69 GLN A C 1
ATOM 584 O O . GLN A 1 69 ? 23.923 3.473 -29.841 1.00 76.94 69 GLN A O 1
ATOM 589 N N . ALA A 1 70 ? 24.544 5.278 -31.024 1.00 81.69 70 ALA A N 1
ATOM 590 C CA . ALA A 1 70 ? 23.913 6.242 -30.125 1.00 81.69 70 ALA A CA 1
ATOM 591 C C . ALA A 1 70 ? 22.379 6.112 -30.129 1.00 81.69 70 ALA A C 1
ATOM 593 O O . ALA A 1 70 ? 21.758 6.173 -29.070 1.00 81.69 70 ALA A O 1
ATOM 594 N N . TYR A 1 71 ? 21.775 5.862 -31.294 1.00 81.88 71 TYR A N 1
ATOM 595 C CA . TYR A 1 71 ? 20.333 5.637 -31.411 1.00 81.88 71 TYR A CA 1
ATOM 596 C C . TYR A 1 71 ? 19.887 4.323 -30.747 1.00 81.88 71 TYR A C 1
ATOM 598 O O . TYR A 1 71 ? 18.891 4.309 -30.031 1.00 81.88 71 TYR A O 1
ATOM 606 N N . LEU A 1 72 ? 20.666 3.239 -30.870 1.00 80.75 72 LEU A N 1
ATOM 607 C CA . LEU A 1 72 ? 20.409 2.003 -30.117 1.00 80.75 72 LEU A CA 1
ATOM 608 C C . LEU A 1 72 ? 20.478 2.197 -28.605 1.00 80.75 72 LEU A C 1
ATOM 610 O O . LEU A 1 72 ? 19.655 1.646 -27.879 1.00 80.75 72 LEU A O 1
ATOM 614 N N . LEU A 1 73 ? 21.469 2.953 -28.128 1.00 86.50 73 LEU A N 1
ATOM 615 C CA . LEU A 1 73 ? 21.588 3.264 -26.708 1.00 86.50 73 LEU A CA 1
ATOM 616 C C . LEU A 1 73 ? 20.360 4.052 -26.229 1.00 86.50 73 LEU A C 1
ATOM 618 O O . LEU A 1 73 ? 19.816 3.753 -25.169 1.00 86.50 73 LEU A O 1
ATOM 622 N N . LEU A 1 74 ? 19.881 5.004 -27.031 1.00 85.88 74 LEU A N 1
ATOM 623 C CA . LEU A 1 74 ? 18.675 5.773 -26.733 1.00 85.88 74 LEU A CA 1
ATOM 624 C C . LEU A 1 74 ? 17.419 4.888 -26.673 1.00 85.88 74 LEU A C 1
ATOM 626 O O . LEU A 1 74 ? 16.664 4.978 -25.704 1.00 85.88 74 LEU A O 1
ATOM 630 N N . LEU A 1 75 ? 17.234 3.987 -27.643 1.00 83.19 75 LEU A N 1
ATOM 631 C CA . LEU A 1 75 ? 16.135 3.016 -27.630 1.00 83.19 75 LEU A CA 1
ATOM 632 C C . LEU A 1 75 ? 16.219 2.070 -26.431 1.00 83.19 75 LEU A C 1
ATOM 634 O O . LEU A 1 75 ? 15.204 1.769 -25.812 1.00 83.19 75 LEU A O 1
ATOM 638 N N . PHE A 1 76 ? 17.421 1.642 -26.042 1.00 86.06 76 PHE A N 1
ATOM 639 C CA . PHE A 1 76 ? 17.612 0.801 -24.862 1.00 86.06 76 PHE A CA 1
ATOM 640 C C . PHE A 1 76 ? 17.214 1.526 -23.565 1.00 86.06 76 PHE A C 1
ATOM 642 O O . PHE A 1 76 ? 16.568 0.943 -22.693 1.00 86.06 76 PHE A O 1
ATOM 649 N N . LEU A 1 77 ? 17.528 2.817 -23.436 1.00 90.19 77 LEU A N 1
ATOM 650 C CA . LEU A 1 77 ? 17.095 3.623 -22.290 1.00 90.19 77 LEU A CA 1
ATOM 651 C C . LEU A 1 77 ? 15.566 3.794 -22.249 1.00 90.19 77 LEU A C 1
ATOM 653 O O . LEU A 1 77 ? 14.955 3.679 -21.186 1.00 90.19 77 LEU A O 1
ATOM 657 N N . GLN A 1 78 ? 14.928 4.016 -23.398 1.00 86.69 78 GLN A N 1
ATOM 658 C CA . GLN A 1 78 ? 13.465 4.090 -23.487 1.00 86.69 78 GLN A CA 1
ATOM 659 C C . GLN A 1 78 ? 12.812 2.744 -23.153 1.00 86.69 78 GLN A C 1
ATOM 661 O O . GLN A 1 78 ? 11.866 2.689 -22.367 1.00 86.69 78 GLN A O 1
ATOM 666 N N . PHE A 1 79 ? 13.372 1.651 -23.668 1.00 86.75 79 PHE A N 1
ATOM 667 C CA . PHE A 1 79 ? 12.897 0.297 -23.421 1.00 86.75 79 PHE A CA 1
ATOM 668 C C . PHE A 1 79 ? 13.043 -0.116 -21.953 1.00 86.75 79 PHE A C 1
ATOM 670 O O . PHE A 1 79 ? 12.116 -0.675 -21.375 1.00 86.75 79 PHE A O 1
ATOM 677 N N . THR A 1 80 ? 14.168 0.201 -21.307 1.00 84.94 80 THR A N 1
ATOM 678 C CA . THR A 1 80 ? 14.362 -0.093 -19.876 1.00 84.94 80 THR A CA 1
ATOM 679 C C . THR A 1 80 ? 13.375 0.678 -18.999 1.00 84.94 80 THR A C 1
ATOM 681 O O . THR A 1 80 ? 12.811 0.093 -18.077 1.00 84.94 80 THR A O 1
ATOM 684 N N . LYS A 1 81 ? 13.083 1.949 -19.313 1.00 89.69 81 LYS A N 1
ATOM 685 C CA . LYS A 1 81 ? 12.035 2.729 -18.632 1.00 89.69 81 LYS A CA 1
ATOM 686 C C . LYS A 1 81 ? 10.640 2.138 -18.859 1.00 89.69 81 LYS A C 1
ATOM 688 O O . LYS A 1 81 ? 9.861 2.028 -17.912 1.00 89.69 81 LYS A O 1
ATOM 693 N N . TYR A 1 82 ? 10.331 1.744 -20.092 1.00 87.44 82 TYR A N 1
ATOM 694 C CA . TYR A 1 82 ? 9.074 1.084 -20.438 1.00 87.44 82 TYR A CA 1
ATOM 695 C C . TYR A 1 82 ? 8.901 -0.229 -19.663 1.00 87.44 82 TYR A C 1
ATOM 697 O O . TYR A 1 82 ? 7.877 -0.424 -19.008 1.00 87.44 82 TYR A O 1
ATOM 705 N N . LEU A 1 83 ? 9.927 -1.087 -19.643 1.00 85.06 83 LEU A N 1
ATOM 706 C CA . LEU A 1 83 ? 9.903 -2.333 -18.879 1.00 85.06 83 LEU A CA 1
ATOM 707 C C . LEU A 1 83 ? 9.813 -2.094 -17.374 1.00 85.06 83 LEU A C 1
ATOM 709 O O . LEU A 1 83 ? 9.061 -2.798 -16.709 1.00 85.06 83 LEU A O 1
ATOM 713 N N . TYR A 1 84 ? 10.521 -1.103 -16.829 1.00 88.88 84 TYR A N 1
ATOM 714 C CA . TYR A 1 84 ? 10.419 -0.760 -15.410 1.00 88.88 84 TYR A CA 1
ATOM 715 C C . TYR A 1 84 ? 8.982 -0.383 -15.031 1.00 88.88 84 TYR A C 1
ATOM 717 O O . TYR A 1 84 ? 8.421 -0.945 -14.091 1.00 88.88 84 TYR A O 1
ATOM 725 N N . ASN A 1 85 ? 8.350 0.496 -15.814 1.00 84.69 85 ASN A N 1
ATOM 726 C CA . ASN A 1 85 ? 6.959 0.894 -15.606 1.00 84.69 85 ASN A CA 1
ATOM 727 C C . ASN A 1 85 ? 5.990 -0.284 -15.782 1.00 84.69 85 ASN A C 1
ATOM 729 O O . ASN A 1 85 ? 5.026 -0.409 -15.028 1.00 84.69 85 ASN A O 1
ATOM 733 N N . PHE A 1 86 ? 6.240 -1.164 -16.752 1.00 83.44 86 PHE A N 1
ATOM 734 C CA . PHE A 1 86 ? 5.414 -2.342 -17.001 1.00 83.44 86 PHE A CA 1
ATOM 735 C C . PHE A 1 86 ? 5.507 -3.363 -15.858 1.00 83.44 86 PHE A C 1
ATOM 737 O O . PHE A 1 86 ? 4.481 -3.813 -15.346 1.00 83.44 86 PHE A O 1
ATOM 744 N N . ILE A 1 87 ? 6.720 -3.667 -15.389 1.00 85.44 87 ILE A N 1
ATOM 745 C CA . ILE A 1 87 ? 6.955 -4.533 -14.225 1.00 85.44 87 ILE A CA 1
ATOM 746 C C . ILE A 1 87 ? 6.307 -3.922 -12.977 1.00 85.44 87 ILE A C 1
ATOM 748 O O . ILE A 1 87 ? 5.629 -4.624 -12.227 1.00 85.44 87 ILE A O 1
ATOM 752 N N . GLN A 1 88 ? 6.451 -2.610 -12.771 1.00 87.25 88 GLN A N 1
ATOM 753 C CA . GLN A 1 88 ? 5.822 -1.912 -11.651 1.00 87.25 88 GLN A CA 1
ATOM 754 C C . GLN A 1 88 ? 4.288 -1.969 -11.732 1.00 87.25 88 GLN A C 1
ATOM 756 O O . GLN A 1 88 ? 3.630 -2.200 -10.718 1.00 87.25 88 GLN A O 1
ATOM 761 N N . LYS A 1 89 ? 3.708 -1.818 -12.929 1.00 84.69 89 LYS A N 1
ATOM 762 C CA . LYS A 1 89 ? 2.263 -1.955 -13.165 1.00 84.69 89 LYS A CA 1
ATOM 763 C C . LYS A 1 89 ? 1.773 -3.361 -12.814 1.00 84.69 89 LYS A C 1
ATOM 765 O O . LYS A 1 89 ? 0.751 -3.483 -12.145 1.00 84.69 89 LYS A O 1
ATOM 770 N N . ILE A 1 90 ? 2.514 -4.405 -13.196 1.00 82.06 90 ILE A N 1
ATOM 771 C CA . ILE A 1 90 ? 2.200 -5.791 -12.815 1.00 82.06 90 ILE A CA 1
ATOM 772 C C . ILE A 1 90 ? 2.263 -5.963 -11.292 1.00 82.06 90 ILE A C 1
ATOM 774 O O . ILE A 1 90 ? 1.321 -6.484 -10.697 1.00 82.06 90 ILE A O 1
ATOM 778 N N . ASN A 1 91 ? 3.336 -5.495 -10.647 1.00 84.81 91 ASN A N 1
ATOM 779 C CA . ASN A 1 91 ? 3.509 -5.652 -9.202 1.00 84.81 91 ASN A CA 1
ATOM 780 C C . ASN A 1 91 ? 2.413 -4.924 -8.404 1.00 84.81 91 ASN A C 1
ATOM 782 O O . ASN A 1 91 ? 1.832 -5.488 -7.481 1.00 84.81 91 ASN A O 1
ATOM 786 N N . ASN A 1 92 ? 2.069 -3.697 -8.800 1.00 81.75 92 ASN A N 1
ATOM 787 C CA . ASN A 1 92 ? 1.024 -2.914 -8.143 1.00 81.75 92 ASN A CA 1
ATOM 788 C C . ASN A 1 92 ? -0.355 -3.570 -8.249 1.00 81.75 92 ASN A C 1
ATOM 790 O O . ASN A 1 92 ? -1.129 -3.517 -7.296 1.00 81.75 92 ASN A O 1
ATOM 794 N N . GLU A 1 93 ? -0.684 -4.186 -9.384 1.00 81.31 93 GLU A N 1
ATOM 795 C CA . GLU A 1 93 ? -1.957 -4.893 -9.521 1.00 81.31 93 GLU A CA 1
ATOM 796 C C . GLU A 1 93 ? -1.976 -6.206 -8.718 1.00 81.31 93 GLU A C 1
ATOM 798 O O . GLU A 1 93 ? -2.980 -6.489 -8.071 1.00 81.31 93 GLU A O 1
ATOM 803 N N . ASN A 1 94 ? -0.861 -6.945 -8.644 1.00 78.56 94 ASN A N 1
ATOM 804 C CA . ASN A 1 94 ? -0.749 -8.116 -7.763 1.00 78.56 94 ASN A CA 1
ATOM 805 C C . ASN A 1 94 ? -0.939 -7.739 -6.283 1.00 78.56 94 ASN A C 1
ATOM 807 O O . ASN A 1 94 ? -1.665 -8.421 -5.560 1.00 78.56 94 ASN A O 1
ATOM 811 N N . ILE A 1 95 ? -0.335 -6.627 -5.840 1.00 82.69 95 ILE A N 1
ATOM 812 C CA . ILE A 1 95 ? -0.519 -6.093 -4.481 1.00 82.69 95 ILE A CA 1
ATOM 813 C C . ILE A 1 95 ? -1.982 -5.690 -4.258 1.00 82.69 95 ILE A C 1
ATOM 815 O O . ILE A 1 95 ? -2.551 -6.018 -3.220 1.00 82.69 95 ILE A O 1
ATOM 819 N N . LYS A 1 96 ? -2.631 -5.023 -5.222 1.00 81.25 96 LYS A N 1
ATOM 820 C CA . LYS A 1 96 ? -4.061 -4.683 -5.117 1.00 81.25 96 LYS A CA 1
ATOM 821 C C . LYS A 1 96 ? -4.941 -5.925 -5.008 1.00 81.25 96 LYS A C 1
ATOM 823 O O . LYS A 1 96 ? -5.873 -5.912 -4.212 1.00 81.25 96 LYS A O 1
ATOM 828 N N . ASP A 1 97 ? -4.662 -6.980 -5.768 1.00 77.25 97 ASP A N 1
ATOM 829 C CA . ASP A 1 97 ? -5.426 -8.229 -5.707 1.00 77.25 97 ASP A CA 1
ATOM 830 C C . ASP A 1 97 ? -5.230 -8.952 -4.363 1.00 77.25 97 ASP A C 1
ATOM 832 O O . ASP A 1 97 ? -6.205 -9.446 -3.793 1.00 77.25 97 ASP A O 1
ATOM 836 N N . GLN A 1 98 ? -4.014 -8.947 -3.801 1.00 79.38 98 GLN A N 1
ATOM 837 C CA . GLN A 1 98 ? -3.753 -9.473 -2.454 1.00 79.38 98 GLN A CA 1
ATOM 838 C C . GLN A 1 98 ? -4.460 -8.652 -1.365 1.00 79.38 98 GLN A C 1
ATOM 840 O O . GLN A 1 98 ? -5.186 -9.218 -0.550 1.00 79.38 98 GLN A O 1
ATOM 845 N N . VAL A 1 99 ? -4.348 -7.321 -1.404 1.00 79.31 99 VAL A N 1
ATOM 846 C CA . VAL A 1 99 ? -5.005 -6.415 -0.447 1.00 79.31 99 VAL A CA 1
ATOM 847 C C . VAL A 1 99 ? -6.529 -6.493 -0.553 1.00 79.31 99 VAL A C 1
ATOM 849 O O . VAL A 1 99 ? -7.223 -6.494 0.458 1.00 79.31 99 VAL A O 1
ATOM 852 N N . ASN A 1 100 ? -7.085 -6.587 -1.762 1.00 75.06 100 ASN A N 1
ATOM 853 C CA . ASN A 1 100 ? -8.521 -6.777 -1.942 1.00 75.06 100 ASN A CA 1
ATOM 854 C C . ASN A 1 100 ? -8.967 -8.148 -1.426 1.00 75.06 100 ASN A C 1
ATOM 856 O O . ASN A 1 100 ? -10.061 -8.253 -0.884 1.00 75.06 100 ASN A O 1
ATOM 860 N N . LYS A 1 101 ? -8.148 -9.197 -1.549 1.00 73.56 101 LYS A N 1
ATOM 861 C CA . LYS A 1 101 ? -8.463 -10.514 -0.983 1.00 73.56 101 LYS A CA 1
ATOM 862 C C . LYS A 1 101 ? -8.475 -10.479 0.546 1.00 73.56 101 LYS A C 1
ATOM 864 O O . LYS A 1 101 ? -9.428 -10.975 1.134 1.00 73.56 101 LYS A O 1
ATOM 869 N N . GLU A 1 102 ? -7.494 -9.839 1.177 1.00 68.00 102 GLU A N 1
ATOM 870 C CA . GLU A 1 102 ? -7.481 -9.631 2.632 1.00 68.00 102 GLU A CA 1
ATOM 871 C C . GLU A 1 102 ? -8.653 -8.769 3.099 1.00 68.00 102 GLU A C 1
ATOM 873 O O . GLU A 1 102 ? -9.311 -9.129 4.069 1.00 68.00 102 GLU A O 1
ATOM 878 N N . ARG A 1 103 ? -8.986 -7.692 2.373 1.00 62.06 103 ARG A N 1
ATOM 879 C CA . ARG A 1 103 ? -10.180 -6.883 2.651 1.00 62.06 103 ARG A CA 1
ATOM 880 C C . ARG A 1 103 ? -11.477 -7.657 2.483 1.00 62.06 103 ARG A C 1
ATOM 882 O O . ARG A 1 103 ? -12.382 -7.413 3.247 1.00 62.06 103 ARG A O 1
ATOM 889 N N . ASN A 1 104 ? -11.595 -8.570 1.519 1.00 59.75 104 ASN A N 1
ATOM 890 C CA . ASN A 1 104 ? -12.813 -9.370 1.352 1.00 59.75 104 ASN A CA 1
ATOM 891 C C . ASN A 1 104 ? -12.934 -10.483 2.405 1.00 59.75 104 ASN A C 1
ATOM 893 O O . ASN A 1 104 ? -14.043 -10.831 2.803 1.00 59.75 104 ASN A O 1
ATOM 897 N N . ILE A 1 105 ? -11.806 -11.025 2.874 1.00 62.44 105 ILE A N 1
ATOM 898 C CA . ILE A 1 105 ? -11.768 -11.948 4.017 1.00 62.44 105 ILE A CA 1
ATOM 899 C C . ILE A 1 105 ? -12.145 -11.195 5.293 1.00 62.44 105 ILE A C 1
ATOM 901 O O . ILE A 1 105 ? -12.955 -11.691 6.067 1.00 62.44 105 ILE A O 1
ATOM 905 N N . THR A 1 106 ? -11.640 -9.970 5.482 1.00 54.81 106 THR A N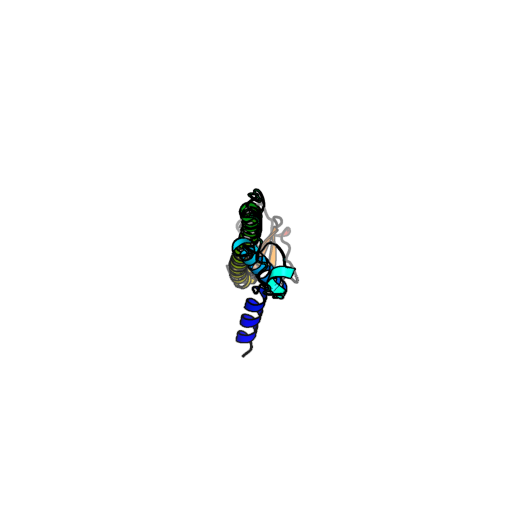 1
ATOM 906 C CA . THR A 1 106 ? -12.087 -9.147 6.601 1.00 54.81 106 THR A CA 1
ATOM 907 C C . THR A 1 106 ? -13.527 -8.702 6.423 1.00 54.81 106 THR A C 1
ATOM 909 O O . THR A 1 106 ? -14.253 -8.908 7.364 1.00 54.81 106 THR A O 1
ATOM 912 N N . THR A 1 107 ? -14.019 -8.231 5.274 1.00 51.78 107 THR A N 1
ATOM 913 C CA . THR A 1 107 ? -15.399 -7.714 5.130 1.00 51.78 107 THR A CA 1
ATOM 914 C C . THR A 1 107 ? -16.491 -8.769 5.196 1.00 51.78 107 THR A C 1
ATOM 916 O O . THR A 1 107 ? -17.576 -8.461 5.682 1.00 51.78 107 THR A O 1
ATOM 919 N N . ASN A 1 108 ? -16.216 -10.010 4.786 1.00 48.81 108 ASN A N 1
ATOM 920 C CA . ASN A 1 108 ? -17.158 -11.112 5.002 1.00 48.81 108 ASN A CA 1
ATOM 921 C C . ASN A 1 108 ? -17.168 -11.599 6.464 1.00 48.81 108 ASN A C 1
ATOM 923 O O . ASN A 1 108 ? -18.113 -12.268 6.857 1.00 48.81 108 ASN A O 1
ATOM 927 N N . GLU A 1 109 ? -16.169 -11.225 7.272 1.00 51.44 109 GLU A N 1
ATOM 928 C CA . GLU A 1 109 ? -16.152 -11.429 8.729 1.00 51.44 109 GLU A CA 1
ATOM 929 C C . GLU A 1 109 ? -16.336 -10.127 9.544 1.00 51.44 109 GLU A C 1
ATOM 931 O O . GLU A 1 109 ? -16.452 -10.181 10.764 1.00 51.44 109 GLU A O 1
ATOM 936 N N . SER A 1 110 ? -16.307 -8.936 8.935 1.00 49.72 110 SER A N 1
ATOM 937 C CA . SER A 1 110 ? -16.181 -7.648 9.641 1.00 49.72 110 SER A CA 1
ATOM 938 C C . SER A 1 110 ? -17.427 -6.796 9.576 1.00 49.72 110 SER A C 1
ATOM 940 O O . SER A 1 110 ? -17.526 -5.870 10.373 1.00 49.72 110 SER A O 1
ATOM 942 N N . ASN A 1 111 ? -18.390 -7.114 8.710 1.00 49.94 111 ASN A N 1
ATOM 943 C CA . ASN A 1 111 ? -19.752 -6.646 8.955 1.00 49.94 111 ASN A CA 1
ATOM 944 C C . ASN A 1 111 ? -20.361 -7.334 10.191 1.00 49.94 111 ASN A C 1
ATOM 946 O O . ASN A 1 111 ? -21.208 -6.729 10.837 1.00 49.94 111 ASN A O 1
ATOM 950 N N . ASP A 1 112 ? -19.860 -8.513 10.586 1.00 53.31 112 ASP A N 1
ATOM 951 C CA . ASP A 1 112 ? -20.240 -9.165 11.849 1.00 53.31 112 ASP A CA 1
ATOM 952 C C . ASP A 1 112 ? -19.398 -8.696 13.053 1.00 53.31 112 ASP A C 1
ATOM 954 O O . ASP A 1 112 ? -19.900 -8.628 14.166 1.00 53.31 112 ASP A O 1
ATOM 958 N N . LYS A 1 113 ? -18.128 -8.289 12.888 1.00 52.84 113 LYS A N 1
ATOM 959 C CA . LYS A 1 113 ? -17.295 -7.869 14.045 1.00 52.84 113 LYS A CA 1
ATOM 960 C C . LYS A 1 113 ? -17.709 -6.535 14.682 1.00 52.84 113 LYS A C 1
ATOM 962 O O . LYS A 1 113 ? -17.457 -6.351 15.868 1.00 52.84 113 LYS A O 1
ATOM 967 N N . PHE A 1 114 ? -18.330 -5.612 13.939 1.00 58.47 114 PHE A N 1
ATOM 968 C CA . PHE A 1 114 ? -18.893 -4.383 14.530 1.00 58.47 114 PHE A CA 1
ATOM 969 C C . PHE A 1 114 ? -20.255 -4.614 15.187 1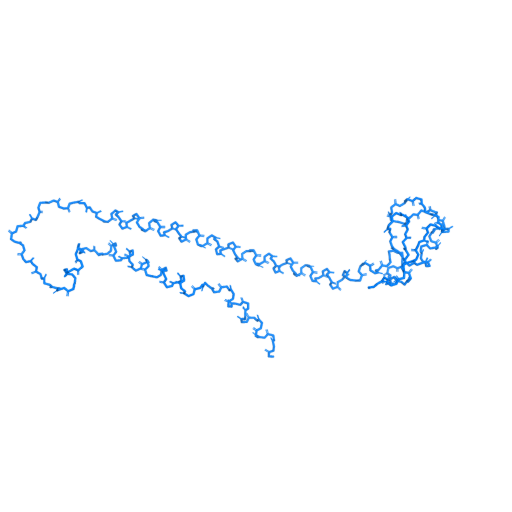.00 58.47 114 PHE A C 1
ATOM 971 O O . PHE A 1 114 ? -20.650 -3.846 16.062 1.00 58.47 114 PHE A O 1
ATOM 978 N N . THR A 1 115 ? -20.955 -5.680 14.803 1.00 68.25 115 THR A N 1
ATOM 979 C CA . THR A 1 115 ? -22.204 -6.083 15.437 1.00 68.25 115 THR A CA 1
ATOM 980 C C . THR A 1 115 ? -21.969 -7.111 16.533 1.00 68.25 115 THR A C 1
ATOM 982 O O . THR A 1 115 ? -22.858 -7.281 17.339 1.00 68.25 115 THR A O 1
ATOM 985 N N . GLN A 1 116 ? -20.815 -7.760 16.672 1.00 84.44 116 GLN A N 1
ATOM 986 C CA . GLN A 1 116 ? -20.596 -8.774 17.709 1.00 84.44 116 GLN A CA 1
ATOM 987 C C . GLN A 1 116 ? -20.307 -8.156 19.087 1.00 84.44 116 GLN A C 1
ATOM 989 O O . GLN A 1 116 ? -19.403 -7.339 19.263 1.00 84.44 116 GLN A O 1
ATOM 994 N N . CYS A 1 117 ? -21.055 -8.572 20.107 1.00 88.44 117 CYS A N 1
ATOM 995 C CA . CYS A 1 117 ? -20.848 -8.116 21.475 1.00 88.44 117 CYS A CA 1
ATOM 996 C C . CYS A 1 117 ? -19.661 -8.849 22.110 1.00 88.44 117 CYS A C 1
ATOM 998 O O . CYS A 1 117 ? -19.652 -10.071 22.197 1.00 88.44 117 CYS A O 1
ATOM 1000 N N . LEU A 1 118 ? -18.695 -8.113 22.664 1.00 87.81 118 LEU A N 1
ATOM 1001 C CA . LEU A 1 118 ? -17.496 -8.696 23.290 1.00 87.81 118 LEU A CA 1
ATOM 1002 C C . LEU A 1 118 ? -17.734 -9.358 24.663 1.00 87.81 118 LEU A C 1
ATOM 1004 O O . LEU A 1 118 ? -16.798 -9.887 25.258 1.00 87.81 118 LEU A O 1
ATOM 1008 N N . ILE A 1 119 ? -18.962 -9.308 25.189 1.00 90.38 119 ILE A N 1
ATOM 1009 C CA . ILE A 1 119 ? -19.333 -9.959 26.455 1.00 90.38 119 ILE A CA 1
ATOM 1010 C C . ILE A 1 119 ? -19.930 -11.345 26.185 1.00 90.38 119 ILE A C 1
ATOM 1012 O O . ILE A 1 119 ? -19.482 -12.318 26.786 1.00 90.38 119 ILE A O 1
ATOM 1016 N N . CYS A 1 120 ? -20.926 -11.447 25.295 1.00 90.00 120 CYS A N 1
ATOM 1017 C CA . CYS A 1 120 ? -21.557 -12.727 24.949 1.00 90.00 120 CYS A CA 1
ATOM 1018 C C . CYS A 1 120 ? -20.941 -13.416 23.726 1.00 90.00 120 CYS A C 1
ATOM 1020 O O . CYS A 1 120 ? -21.201 -14.593 23.522 1.00 90.00 120 CYS A O 1
ATOM 1022 N N . TYR A 1 121 ? -20.113 -12.716 22.945 1.00 87.06 121 TYR A N 1
ATOM 1023 C CA . TYR A 1 121 ? -19.539 -13.184 21.678 1.00 87.06 121 TYR A CA 1
ATOM 1024 C C . TYR A 1 121 ? -20.578 -13.534 20.599 1.00 87.06 121 TYR A C 1
ATOM 1026 O O . TYR A 1 121 ? -20.227 -14.160 19.604 1.00 87.06 121 TYR A O 1
ATOM 1034 N N . ASP A 1 122 ? -21.815 -13.065 20.746 1.00 85.94 122 ASP A N 1
ATOM 1035 C CA . ASP A 1 122 ? -22.883 -13.192 19.751 1.00 85.94 122 ASP A CA 1
ATOM 1036 C C . ASP A 1 122 ? -23.160 -11.852 19.056 1.00 85.94 122 ASP A C 1
ATOM 1038 O O . ASP A 1 122 ? -22.659 -10.799 19.464 1.00 85.94 122 ASP A O 1
ATOM 1042 N N . ASN A 1 123 ? -24.001 -11.877 18.020 1.00 84.44 123 ASN A N 1
ATOM 1043 C CA . ASN A 1 123 ? -24.507 -10.666 17.378 1.00 84.44 123 ASN A CA 1
ATOM 1044 C C . ASN A 1 123 ? -25.267 -9.790 18.387 1.00 84.44 123 ASN A C 1
ATOM 1046 O O . ASN A 1 123 ? -26.135 -10.252 19.130 1.00 84.44 123 ASN A O 1
ATOM 1050 N N . SER A 1 124 ? -24.932 -8.504 18.403 1.00 82.81 124 SER A N 1
ATOM 1051 C CA . SER A 1 124 ? -25.397 -7.543 19.392 1.00 82.81 124 SER A CA 1
ATOM 1052 C C . SER A 1 124 ? -26.856 -7.229 19.147 1.00 82.81 124 SER A C 1
ATOM 1054 O O . SER A 1 124 ? -27.230 -6.599 18.159 1.00 82.81 124 SER A O 1
ATOM 1056 N N . THR A 1 125 ? -27.685 -7.629 20.096 1.00 84.12 125 THR A N 1
ATOM 1057 C CA . THR A 1 125 ? -29.075 -7.199 20.179 1.00 84.12 125 THR A CA 1
ATOM 1058 C C . THR A 1 125 ? -29.135 -5.958 21.062 1.00 84.12 125 THR A C 1
ATOM 1060 O O . THR A 1 125 ? -28.456 -5.885 22.087 1.00 84.12 125 THR A O 1
ATOM 1063 N N . ASN A 1 126 ? -29.925 -4.954 20.665 1.00 89.19 126 ASN A N 1
ATOM 1064 C CA . ASN A 1 126 ? -30.085 -3.711 21.432 1.00 89.19 126 ASN A CA 1
ATOM 1065 C C . ASN A 1 126 ? -28.737 -3.046 21.773 1.00 89.19 126 ASN A C 1
ATOM 1067 O O . ASN A 1 126 ? -28.359 -2.920 22.943 1.00 89.19 126 ASN A O 1
ATOM 1071 N N . VAL A 1 127 ? -27.991 -2.658 20.734 1.00 91.19 127 VAL A N 1
ATOM 1072 C CA . VAL A 1 127 ? -26.640 -2.100 20.875 1.00 91.19 127 VAL A CA 1
ATOM 1073 C C . VAL A 1 127 ? -26.644 -0.901 21.816 1.00 91.19 127 VAL A C 1
ATOM 1075 O O . VAL A 1 127 ? -27.439 0.022 21.676 1.00 91.19 127 VAL A O 1
ATOM 1078 N N . THR A 1 128 ? -25.747 -0.923 22.791 1.00 92.75 128 THR A N 1
ATOM 1079 C CA . THR A 1 128 ? -25.634 0.063 23.860 1.00 92.75 128 THR A CA 1
ATOM 1080 C C . THR A 1 128 ? -24.213 0.587 23.917 1.00 92.75 128 THR A C 1
ATOM 1082 O O . THR A 1 128 ? -23.254 -0.183 23.977 1.00 92.75 128 THR A O 1
ATOM 1085 N N . CYS A 1 129 ? -24.091 1.909 23.898 1.00 93.00 129 CYS A N 1
ATOM 1086 C CA . CYS A 1 129 ? -22.834 2.627 23.977 1.00 93.00 129 CYS A CA 1
ATOM 1087 C C . CYS A 1 129 ? -22.545 3.047 25.423 1.00 93.00 129 CYS A C 1
ATOM 1089 O O . CYS A 1 129 ? -23.412 3.566 26.132 1.00 93.00 129 CYS A O 1
ATOM 1091 N N . THR A 1 130 ? -21.304 2.829 25.841 1.00 93.75 130 THR A N 1
ATOM 1092 C CA . THR A 1 130 ? -20.735 3.352 27.091 1.00 93.75 130 THR A CA 1
ATOM 1093 C C . THR A 1 130 ? -20.240 4.794 26.893 1.00 93.75 130 THR A C 1
ATOM 1095 O O . THR A 1 130 ? -19.929 5.175 25.765 1.00 93.75 130 THR A O 1
ATOM 1098 N N . PRO A 1 131 ? -20.081 5.614 27.951 1.00 93.75 131 PRO A N 1
ATOM 1099 C CA . PRO A 1 131 ? -19.582 6.990 27.831 1.00 93.75 131 PRO A CA 1
ATOM 1100 C C . PRO A 1 131 ? -18.156 7.083 27.258 1.00 93.75 131 PRO A C 1
ATOM 1102 O O . PRO A 1 131 ? -17.758 8.134 26.766 1.00 93.75 131 PRO A O 1
ATOM 1105 N N . CYS A 1 132 ? -17.390 5.986 27.281 1.00 94.19 132 CYS A N 1
ATOM 1106 C CA . CYS A 1 132 ? -16.086 5.880 26.625 1.00 94.19 132 CYS A CA 1
ATOM 1107 C C . CYS A 1 132 ? -16.155 5.457 25.144 1.00 94.19 132 CYS A C 1
ATOM 1109 O O . CYS A 1 132 ? -15.112 5.369 24.502 1.00 94.19 132 CYS A O 1
ATOM 1111 N N . GLY A 1 133 ? -17.347 5.189 24.598 1.00 90.81 133 GLY A N 1
ATOM 1112 C CA . GLY A 1 133 ? -17.566 4.883 23.180 1.00 90.81 133 GLY A CA 1
ATOM 1113 C C . GLY A 1 133 ? -17.571 3.397 22.804 1.00 90.81 133 GLY A C 1
ATOM 1114 O O . GLY A 1 133 ? -17.690 3.078 21.625 1.00 90.81 133 GLY A O 1
ATOM 1115 N N . HIS A 1 134 ? -17.450 2.474 23.763 1.00 92.25 134 HIS A N 1
ATOM 1116 C CA . HIS A 1 134 ? -17.489 1.034 23.483 1.00 92.25 134 HIS A CA 1
ATOM 1117 C C . HIS A 1 134 ? -18.924 0.491 23.438 1.00 92.25 134 HIS A C 1
ATOM 1119 O O . HIS A 1 134 ? -19.767 0.925 24.231 1.00 92.25 134 HIS A O 1
ATOM 1125 N N . LEU A 1 135 ? -19.167 -0.476 22.546 1.00 91.69 135 LEU A N 1
ATOM 1126 C CA . LEU A 1 135 ? -20.491 -0.996 22.184 1.00 91.69 135 LEU A CA 1
ATOM 1127 C C . LEU A 1 135 ? -20.696 -2.445 22.659 1.00 91.69 135 LEU A C 1
ATOM 1129 O O . LEU A 1 135 ? -19.805 -3.282 22.514 1.00 91.69 135 LEU A O 1
ATOM 1133 N N . PHE A 1 136 ? -21.879 -2.739 23.204 1.00 92.81 136 PHE A N 1
ATOM 1134 C CA . PHE A 1 136 ? -22.276 -4.061 23.717 1.00 92.81 136 PHE A CA 1
ATOM 1135 C C . PHE A 1 136 ? -23.798 -4.270 23.607 1.00 92.81 136 PHE A C 1
ATOM 1137 O O . PHE A 1 136 ? -24.523 -3.310 23.363 1.00 92.81 136 PHE A O 1
ATOM 1144 N N . CYS A 1 137 ? -24.320 -5.476 23.869 1.00 92.88 137 CYS A N 1
ATOM 1145 C CA . CYS A 1 137 ? -25.758 -5.653 24.122 1.00 92.88 137 CYS A CA 1
ATOM 1146 C C . CYS A 1 137 ? -26.167 -4.950 25.422 1.00 92.88 137 CYS A C 1
ATOM 1148 O O . CYS A 1 137 ? -25.427 -5.034 26.407 1.00 92.88 137 CYS A O 1
ATOM 1150 N N . TRP A 1 138 ? -27.365 -4.357 25.455 1.00 93.62 138 TRP A N 1
ATOM 1151 C CA . TRP A 1 138 ? -27.954 -3.748 26.657 1.00 93.62 138 TRP A CA 1
ATOM 1152 C C . TRP A 1 138 ? -27.877 -4.666 27.887 1.00 93.62 138 TRP A C 1
ATOM 1154 O O . TRP A 1 138 ? -27.304 -4.295 28.914 1.00 93.62 138 TRP A O 1
ATOM 1164 N N . ASP A 1 139 ? -28.375 -5.898 27.763 1.00 94.00 139 ASP A N 1
ATOM 1165 C CA . ASP A 1 139 ? -28.430 -6.844 28.882 1.00 94.00 139 ASP A CA 1
ATOM 1166 C C . ASP A 1 139 ? -27.031 -7.247 29.364 1.00 94.00 139 ASP A C 1
ATOM 1168 O O . ASP A 1 139 ? -26.774 -7.346 30.567 1.00 94.00 139 ASP A O 1
ATOM 1172 N N . CYS A 1 140 ? -26.093 -7.422 28.429 1.00 94.81 140 CYS A N 1
ATOM 1173 C CA . CYS A 1 140 ? -24.721 -7.800 28.740 1.00 94.81 140 CYS A CA 1
ATOM 1174 C C . CYS A 1 140 ? -23.992 -6.707 29.527 1.00 94.81 140 CYS A C 1
ATOM 1176 O O . CYS A 1 140 ? -23.359 -6.995 30.546 1.00 94.81 140 CYS A O 1
ATOM 1178 N N . ILE A 1 141 ? -24.076 -5.451 29.078 1.00 95.12 141 ILE A N 1
ATOM 1179 C CA . ILE A 1 141 ? -23.381 -4.348 29.748 1.00 95.12 141 ILE A CA 1
ATOM 1180 C C . ILE A 1 141 ? -24.036 -3.986 31.087 1.00 95.12 141 ILE A C 1
ATOM 1182 O O . ILE A 1 141 ? -23.326 -3.665 32.039 1.00 95.12 141 ILE A O 1
ATOM 1186 N N . MET A 1 142 ? -25.361 -4.132 31.212 1.00 93.75 142 MET A N 1
ATOM 1187 C CA . MET A 1 142 ? -26.080 -3.959 32.480 1.00 93.75 142 MET A CA 1
ATOM 1188 C C . MET A 1 142 ? -25.611 -4.939 33.556 1.00 93.75 142 MET A C 1
ATOM 1190 O O . MET A 1 142 ? -25.347 -4.529 34.686 1.00 93.75 142 MET A O 1
ATOM 1194 N N . GLN A 1 143 ? -25.441 -6.220 33.215 1.00 94.00 143 GLN A N 1
ATOM 1195 C CA . GLN A 1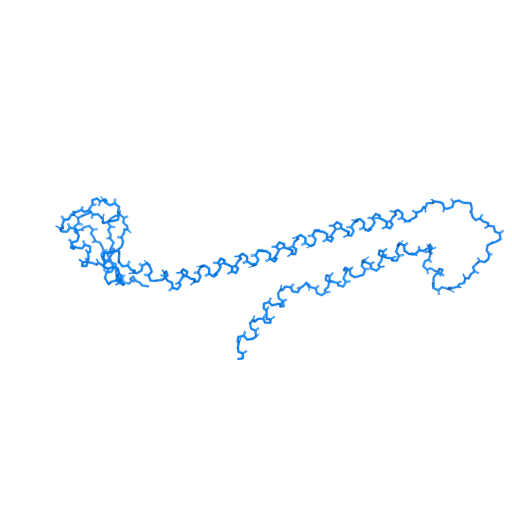 143 ? -24.926 -7.216 34.160 1.00 94.00 143 GLN A CA 1
ATOM 1196 C C . GLN A 1 143 ? -23.504 -6.883 34.629 1.00 94.00 143 GLN A C 1
ATOM 1198 O O . GLN A 1 143 ? -23.214 -6.978 35.822 1.00 94.00 143 GLN A O 1
ATOM 1203 N N . GLN A 1 144 ? -22.629 -6.453 33.714 1.00 93.81 144 GLN A N 1
ATOM 1204 C CA . GLN A 1 144 ? -21.249 -6.094 34.054 1.00 93.81 144 GLN A CA 1
ATOM 1205 C C . GLN A 1 144 ? -21.181 -4.856 34.952 1.00 93.81 144 GLN A C 1
ATOM 1207 O O . GLN A 1 144 ? -20.488 -4.889 35.966 1.00 93.81 144 GLN A O 1
ATOM 1212 N N . ILE A 1 145 ? -21.941 -3.803 34.639 1.00 93.50 145 ILE A N 1
ATOM 1213 C CA . ILE A 1 145 ? -21.934 -2.550 35.411 1.00 93.50 145 ILE A CA 1
ATOM 1214 C C . ILE A 1 145 ? -22.510 -2.730 36.818 1.00 93.50 145 ILE A C 1
ATOM 1216 O O . ILE A 1 145 ? -22.022 -2.107 37.761 1.00 93.50 145 ILE A O 1
ATOM 1220 N N . ASN A 1 146 ? -23.493 -3.620 36.984 1.00 92.12 146 ASN A N 1
ATOM 1221 C CA . ASN A 1 146 ? -24.027 -3.973 38.301 1.00 92.12 146 ASN A CA 1
ATOM 1222 C C . ASN A 1 146 ? -22.998 -4.701 39.183 1.00 92.12 146 ASN A C 1
ATOM 1224 O O . ASN A 1 146 ? -23.052 -4.580 40.404 1.00 92.12 146 ASN A O 1
ATOM 1228 N N . LEU A 1 147 ? -22.057 -5.440 38.581 1.00 92.38 147 LEU A N 1
ATOM 1229 C CA . LEU A 1 147 ? -20.955 -6.089 39.298 1.00 92.38 147 LEU A CA 1
ATOM 1230 C C . LEU A 1 147 ? -19.806 -5.111 39.571 1.00 92.38 147 LEU A C 1
ATOM 1232 O O . LEU A 1 147 ? -19.270 -5.066 40.678 1.00 92.38 147 LEU A O 1
ATOM 1236 N N . LYS A 1 148 ? -19.399 -4.354 38.549 1.00 92.06 148 LYS A N 1
ATOM 1237 C CA . LYS A 1 148 ? -18.323 -3.360 38.596 1.00 92.06 148 LYS A CA 1
ATOM 1238 C C . LYS A 1 148 ? -18.682 -2.202 37.677 1.00 92.06 148 LYS A C 1
ATOM 1240 O O . LYS A 1 148 ? -18.809 -2.403 36.476 1.00 92.06 148 LYS A O 1
ATOM 1245 N N . GLN A 1 149 ? -18.758 -0.989 38.216 1.00 93.69 149 GLN A N 1
ATOM 1246 C CA . GLN A 1 149 ? -19.122 0.232 37.482 1.00 93.69 149 GLN A CA 1
ATOM 1247 C C . GLN A 1 149 ? -18.006 0.732 36.542 1.00 93.69 149 GLN A C 1
ATOM 1249 O O . GLN A 1 149 ? -17.566 1.875 36.630 1.00 93.69 149 GLN A O 1
ATOM 1254 N N . GLN A 1 150 ? -17.502 -0.136 35.664 1.00 95.19 150 GLN A N 1
ATOM 1255 C CA . GLN A 1 150 ? -16.392 0.122 34.750 1.00 95.19 150 GLN A CA 1
ATOM 1256 C C . GLN A 1 150 ? -16.633 -0.542 33.393 1.00 95.19 150 GLN A C 1
ATOM 1258 O O . GLN A 1 150 ? -17.227 -1.615 33.300 1.00 95.19 150 GLN A O 1
ATOM 1263 N N . CYS A 1 151 ? -16.126 0.076 32.326 1.00 94.00 151 CYS A N 1
ATOM 1264 C CA . CYS A 1 151 ? -16.180 -0.498 30.985 1.00 94.00 151 CYS A CA 1
ATOM 1265 C C . CYS A 1 151 ? -15.318 -1.778 30.890 1.00 94.00 151 CYS A C 1
ATOM 1267 O O . CYS A 1 151 ? -14.130 -1.722 31.222 1.00 94.00 151 CYS A O 1
ATOM 1269 N N . PRO A 1 152 ? -15.841 -2.905 30.363 1.00 91.56 152 PRO A N 1
ATOM 1270 C CA . PRO A 1 152 ? -15.078 -4.151 30.222 1.00 91.56 152 PRO A CA 1
ATOM 1271 C C . PRO A 1 152 ? -13.822 -4.051 29.342 1.00 91.56 152 PRO A C 1
ATOM 1273 O O . PRO A 1 152 ? -12.900 -4.846 29.509 1.00 91.56 152 PRO A O 1
ATOM 1276 N N . ILE A 1 153 ? -13.770 -3.082 28.419 1.00 91.75 153 ILE A N 1
ATOM 1277 C CA . ILE A 1 153 ? -12.665 -2.941 27.458 1.00 91.75 153 ILE A CA 1
ATOM 1278 C C . ILE A 1 153 ? -11.586 -1.997 27.989 1.00 91.75 153 ILE A C 1
ATOM 1280 O O . ILE A 1 153 ? -10.429 -2.387 28.127 1.00 91.75 153 ILE A O 1
ATOM 1284 N N . CYS A 1 154 ? -11.952 -0.756 28.313 1.00 93.88 154 CYS A N 1
ATOM 1285 C CA . CYS A 1 154 ? -10.986 0.282 28.687 1.00 93.88 154 CYS A CA 1
ATOM 1286 C C . CYS A 1 154 ? -10.936 0.590 30.188 1.00 93.88 154 CYS A C 1
ATOM 1288 O O . CYS A 1 154 ? -10.123 1.412 30.603 1.00 93.88 154 CYS A O 1
ATOM 1290 N N . ARG A 1 155 ? -11.789 -0.046 31.004 1.00 94.06 155 ARG A N 1
ATOM 1291 C CA . ARG A 1 155 ? -11.870 0.123 32.469 1.00 94.06 155 ARG A CA 1
ATOM 1292 C C . ARG A 1 155 ? -12.178 1.543 32.953 1.00 94.06 155 ARG A C 1
ATOM 1294 O O . ARG A 1 155 ? -12.037 1.823 34.136 1.00 94.06 155 ARG A O 1
ATOM 1301 N N . SER A 1 156 ? -12.618 2.427 32.061 1.00 93.38 156 SER A N 1
ATOM 1302 C CA . SER A 1 156 ? -13.138 3.743 32.437 1.00 93.38 156 SER A CA 1
ATOM 1303 C C . SER A 1 156 ? -14.404 3.587 33.277 1.00 93.38 156 SER A C 1
ATOM 1305 O O . SER A 1 156 ? -15.218 2.707 32.984 1.00 93.38 156 SER A O 1
ATOM 1307 N N . ASP A 1 157 ? -14.576 4.442 34.284 1.00 94.12 157 ASP A N 1
ATOM 1308 C CA . ASP A 1 157 ? -15.762 4.429 35.141 1.00 94.12 157 ASP A CA 1
ATOM 1309 C C . ASP A 1 157 ? -17.035 4.675 34.317 1.00 94.12 157 ASP A C 1
ATOM 1311 O O . ASP A 1 157 ? -17.077 5.533 33.431 1.00 94.12 157 ASP A O 1
ATOM 1315 N N . CYS A 1 158 ? -18.067 3.877 34.583 1.00 91.25 158 CYS A N 1
ATOM 1316 C CA . CYS A 1 158 ? -19.319 3.887 33.840 1.00 91.25 158 CYS A CA 1
ATOM 1317 C C . CYS A 1 158 ? -20.485 3.504 34.755 1.00 91.25 158 CYS A C 1
ATOM 1319 O O . CYS A 1 158 ? -20.526 2.394 35.288 1.00 91.25 158 CYS A O 1
ATOM 1321 N N . GLN A 1 159 ? -21.459 4.403 34.899 1.00 92.69 159 GLN A N 1
ATOM 1322 C CA . GLN A 1 159 ? -22.691 4.160 35.652 1.00 92.69 159 GLN A CA 1
ATOM 1323 C C . GLN A 1 159 ? -23.845 3.756 34.727 1.00 92.69 159 GLN A C 1
ATOM 1325 O O . GLN A 1 159 ? -23.865 4.111 33.550 1.00 92.69 159 GLN A O 1
ATOM 1330 N N . ALA A 1 160 ? -24.839 3.041 35.264 1.00 90.69 160 ALA A N 1
ATOM 1331 C CA . ALA A 1 160 ? -25.977 2.542 34.487 1.00 90.69 160 ALA A CA 1
ATOM 1332 C C . ALA A 1 160 ? -26.772 3.668 33.797 1.00 90.69 160 ALA A C 1
ATOM 1334 O O . ALA A 1 160 ? -27.222 3.509 32.669 1.00 90.69 160 ALA A O 1
ATOM 1335 N N . GLN A 1 161 ? -26.883 4.832 34.440 1.00 92.94 161 GLN A N 1
ATOM 1336 C CA . GLN A 1 161 ? -27.588 6.011 33.926 1.00 92.94 161 GLN A CA 1
ATOM 1337 C C . GLN A 1 161 ? -26.875 6.681 32.741 1.00 92.94 161 GLN A C 1
ATOM 1339 O O . GLN A 1 161 ? -27.478 7.490 32.044 1.00 92.94 161 GLN A O 1
ATOM 1344 N N . GLN A 1 162 ? -25.589 6.386 32.535 1.00 92.50 162 GLN A N 1
ATOM 1345 C CA . GLN A 1 162 ? -24.767 6.980 31.477 1.00 92.50 162 GLN A CA 1
ATOM 1346 C C . GLN A 1 162 ? -24.754 6.134 30.200 1.00 92.50 162 GLN A C 1
ATOM 1348 O O . GLN A 1 162 ? -24.108 6.511 29.223 1.00 92.50 162 GLN A O 1
ATOM 1353 N N . LEU A 1 163 ? -25.429 4.983 30.206 1.00 93.38 163 LEU A N 1
ATOM 1354 C CA . LEU A 1 163 ? -25.528 4.123 29.040 1.00 93.38 163 LEU A CA 1
ATOM 1355 C C . LEU A 1 163 ? -26.602 4.612 28.087 1.00 93.38 163 LEU A C 1
ATOM 1357 O O . LEU A 1 163 ? -27.708 4.964 28.492 1.00 93.38 163 LEU A O 1
ATOM 1361 N N . ILE A 1 164 ? -26.268 4.583 26.803 1.00 93.81 164 ILE A N 1
ATOM 1362 C CA . ILE A 1 164 ? -27.157 5.035 25.742 1.00 93.81 164 ILE A CA 1
ATOM 1363 C C . ILE A 1 164 ? -27.407 3.860 24.810 1.00 93.81 164 ILE A C 1
ATOM 1365 O O . ILE A 1 164 ? -26.493 3.386 24.132 1.00 93.81 164 ILE A O 1
ATOM 1369 N N . GLN A 1 165 ? -28.653 3.398 24.769 1.00 93.56 165 GLN A N 1
ATOM 1370 C CA . GLN A 1 165 ? -29.092 2.416 23.787 1.00 93.56 165 GLN A CA 1
ATOM 1371 C C . GLN A 1 165 ? -29.255 3.095 22.421 1.00 93.56 165 GLN A C 1
ATOM 1373 O O . GLN A 1 165 ? -29.915 4.128 22.297 1.00 93.56 165 GLN A O 1
ATOM 1378 N N . LEU A 1 166 ? -28.645 2.510 21.397 1.00 90.19 166 LEU A N 1
ATOM 1379 C CA . LEU A 1 166 ? -28.692 2.978 20.020 1.00 90.19 166 LEU A CA 1
ATOM 1380 C C . LEU A 1 166 ? -29.819 2.256 19.275 1.00 90.19 166 LEU A C 1
ATOM 1382 O O . LEU A 1 166 ? -29.823 1.032 19.151 1.00 90.19 166 LEU A O 1
ATOM 1386 N N . TYR A 1 167 ? -30.769 3.030 18.756 1.00 85.25 167 TYR A N 1
ATOM 1387 C CA . TYR A 1 167 ? -31.824 2.539 17.871 1.00 85.25 167 TYR A CA 1
ATOM 1388 C C . TYR A 1 167 ? -31.397 2.727 16.409 1.00 85.25 167 TYR A C 1
ATOM 1390 O O . TYR A 1 167 ? -30.761 3.725 16.081 1.00 85.25 167 TYR A O 1
ATOM 1398 N N . ASN A 1 168 ? -31.763 1.784 15.532 1.00 77.50 168 ASN A N 1
ATOM 1399 C CA . ASN A 1 168 ? -31.366 1.764 14.114 1.00 77.50 168 ASN A CA 1
ATOM 1400 C C . ASN A 1 168 ? -29.844 1.635 13.877 1.00 77.50 168 ASN A C 1
ATOM 1402 O O . ASN A 1 168 ? -29.291 2.232 12.956 1.00 77.50 168 ASN A O 1
ATOM 1406 N N . TYR A 1 169 ? -29.165 0.869 14.731 1.00 68.44 169 TYR A N 1
ATOM 1407 C CA . TYR A 1 169 ? -27.781 0.453 14.518 1.00 68.44 169 TYR A CA 1
ATOM 1408 C C . TYR A 1 169 ? -27.778 -0.808 13.638 1.00 68.44 169 TYR A C 1
ATOM 1410 O O . TYR A 1 169 ? -27.895 -1.916 14.161 1.00 68.44 169 TYR A O 1
ATOM 1418 N N . ASN A 1 170 ? -27.773 -0.619 12.312 1.00 54.81 170 ASN A N 1
ATOM 1419 C CA . ASN A 1 170 ? -27.531 -1.649 11.292 1.00 54.81 170 ASN A CA 1
ATOM 1420 C C . ASN A 1 170 ? -27.214 -1.007 9.934 1.00 54.81 170 ASN A C 1
ATOM 1422 O O . ASN A 1 170 ? -27.992 -0.113 9.525 1.00 54.81 170 ASN A O 1
#